Protein AF-A0A4Z2GNX4-F1 (afdb_monomer)

Secondary structure (DSSP, 8-state):
----------S----SSTTHHHHHHTTHHHHTHHHHHHH-TTTTTGGGG---------PPPPEEEEEETTEE--SPBTTTEEEETTEEEE--STTS-EEEEEEEEETTEEEEEEEEEE----

InterPro domains:
  IPR003582 ShKT domain [PF01549] (13-47)
  IPR003582 ShKT domain [PS51670] (13-47)
  IPR003582 ShKT domain [SM00254] (12-48)

Solvent-accessible surface area (backbone atoms only — not comparable to full-atom values): 7654 Å² total; per-residue (Å²): 142,79,84,82,90,87,86,88,85,73,88,74,68,57,54,74,43,92,59,28,67,60,39,36,76,68,47,31,48,73,81,37,36,73,60,27,59,75,36,17,22,42,60,55,65,42,59,76,77,57,66,69,78,73,63,66,79,69,71,71,75,65,48,57,43,45,22,52,73,82,44,75,59,86,72,61,42,88,95,46,33,45,70,55,84,86,48,76,47,71,61,88,36,90,86,67,44,43,41,39,33,43,35,36,24,50,95,88,40,76,76,48,74,48,75,48,74,47,75,78,82,132

Sequence (122 aa):
MLATGDQSLDRRCLDRLFICPAWARKGYCDSKRKLMKKHCPASCDFCYEFPFPTVAPTQTPPRTKHKLDGELLEYSHPNYISLKGDHITIVANAINEGTYTCVVKKKDKVLTNYSWRVRVRF

Mean predicted aligned error: 16.79 Å

pLDDT: mean 78.62, std 15.07, range [33.59, 93.25]

Foldseek 3Di:
DDDDDDDPDDPDPAAQDPCLLVCLVVVCCPVVVVVCVVGPCPSNVVRVVDPPPPVVPPQPQFFKWKDWQNHTPPDADPPAWDDDGQDIDGDQDPVRFTKMKIFTHGPNDTPDIDIDTGDDDD

Radius of gyration: 27.89 Å; Cα contacts (8 Å, |Δi|>4): 148; chains: 1; bounding box: 75×30×65 Å

Organism: NCBI:txid230148

Structure (mmCIF, N/CA/C/O backbone):
data_AF-A0A4Z2GNX4-F1
#
_entry.id   AF-A0A4Z2GNX4-F1
#
loop_
_atom_site.group_PDB
_atom_site.id
_atom_site.type_symbol
_atom_site.label_atom_id
_atom_site.label_alt_id
_atom_site.label_comp_id
_atom_site.label_asym_id
_atom_site.label_entity_id
_atom_site.label_seq_id
_atom_site.pdbx_PDB_ins_code
_atom_site.Cartn_x
_atom_site.Cartn_y
_atom_site.Cartn_z
_atom_site.occupancy
_atom_site.B_iso_or_equiv
_atom_site.auth_seq_id
_atom_site.auth_comp_id
_atom_site.auth_asym_id
_atom_site.auth_atom_id
_atom_site.pdbx_PDB_model_num
ATOM 1 N N . MET A 1 1 ? -33.763 -19.022 46.600 1.00 40.62 1 MET A N 1
ATOM 2 C CA . MET A 1 1 ? -32.462 -19.124 45.908 1.00 40.62 1 MET A CA 1
ATOM 3 C C . MET A 1 1 ? -32.625 -20.080 44.740 1.00 40.62 1 MET A C 1
ATOM 5 O O . MET A 1 1 ? -32.757 -21.265 44.994 1.00 40.62 1 MET A O 1
ATOM 9 N N . LEU A 1 2 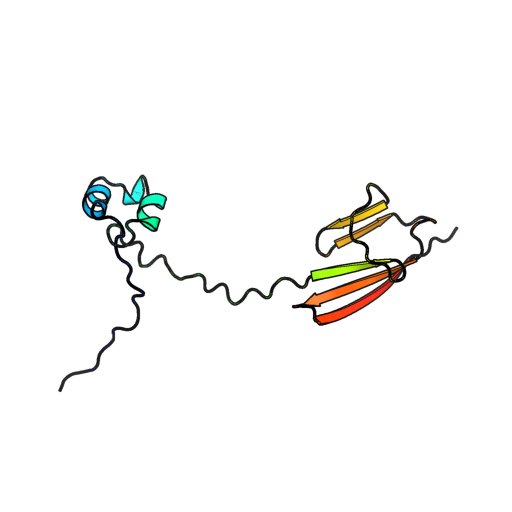? -32.647 -19.579 43.503 1.00 33.59 2 LEU A N 1
ATOM 10 C CA . LEU A 1 2 ? -32.289 -20.346 42.307 1.00 33.59 2 LEU A CA 1
ATOM 11 C C . LEU A 1 2 ? -31.562 -19.392 41.341 1.00 33.59 2 LEU A C 1
ATOM 13 O O . LEU A 1 2 ? -32.117 -18.361 40.975 1.00 33.59 2 LEU A O 1
ATOM 17 N N . ALA A 1 3 ? -30.296 -19.741 41.079 1.00 37.19 3 ALA A N 1
ATOM 18 C CA . ALA A 1 3 ? -29.428 -19.482 39.918 1.00 37.19 3 ALA A CA 1
ATOM 19 C C . ALA A 1 3 ? -29.611 -18.153 39.148 1.00 37.19 3 ALA A C 1
ATOM 21 O O . ALA A 1 3 ? -30.583 -17.960 38.431 1.00 37.19 3 ALA A O 1
ATOM 22 N N . THR A 1 4 ? -28.745 -17.161 39.390 1.00 37.34 4 THR A N 1
ATOM 23 C CA . THR A 1 4 ? -27.571 -16.794 38.551 1.00 37.34 4 THR A CA 1
ATOM 24 C C . THR A 1 4 ? -27.927 -16.312 37.148 1.00 37.34 4 THR A C 1
ATOM 26 O O . THR A 1 4 ? -28.351 -17.084 36.294 1.00 37.34 4 THR A O 1
ATOM 29 N N . GLY A 1 5 ? -27.712 -15.012 36.935 1.00 48.06 5 GLY A N 1
ATOM 30 C CA . GLY A 1 5 ? -27.892 -14.355 35.654 1.00 48.06 5 GLY A CA 1
ATOM 31 C C . GLY A 1 5 ? -26.909 -14.816 34.582 1.00 48.06 5 GLY A C 1
ATOM 32 O O . GLY A 1 5 ? -25.751 -15.114 34.861 1.00 48.06 5 GLY A O 1
ATOM 33 N N . ASP A 1 6 ? -27.407 -14.773 33.353 1.00 46.06 6 ASP A N 1
ATOM 34 C CA . ASP A 1 6 ? -26.635 -14.744 32.119 1.00 46.06 6 ASP A CA 1
ATOM 35 C C . ASP A 1 6 ? -27.289 -13.688 31.214 1.00 46.06 6 ASP A C 1
ATOM 37 O O . ASP A 1 6 ? -28.309 -13.923 30.572 1.00 46.06 6 ASP A O 1
ATOM 41 N N . GLN A 1 7 ? -26.799 -12.451 31.282 1.00 45.44 7 GLN A N 1
ATOM 42 C CA . GLN A 1 7 ? -27.199 -11.371 30.374 1.00 45.44 7 GLN A CA 1
ATOM 43 C C . GLN A 1 7 ? -25.980 -10.494 30.097 1.00 45.44 7 GLN A C 1
ATOM 45 O O . GLN A 1 7 ? -25.900 -9.321 30.453 1.00 45.44 7 GLN A O 1
ATOM 5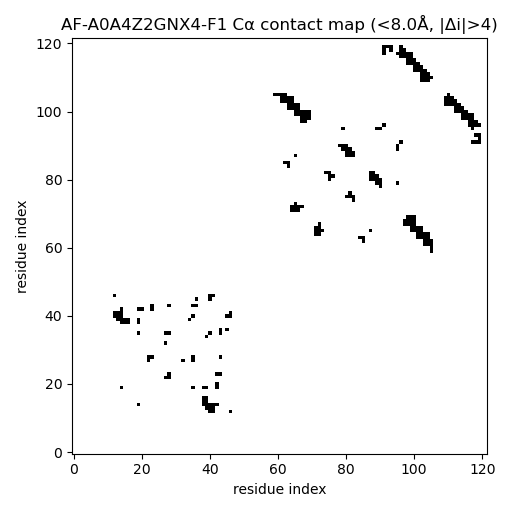0 N N . SER A 1 8 ? -24.982 -11.098 29.463 1.00 52.53 8 SER A N 1
ATOM 51 C CA . SER A 1 8 ? -23.871 -10.368 28.868 1.00 52.53 8 SER A CA 1
ATOM 52 C C . SER A 1 8 ? -23.673 -10.810 27.425 1.00 52.53 8 SER A C 1
ATOM 54 O O . SER A 1 8 ? -22.725 -11.529 27.145 1.00 52.53 8 SER A O 1
ATOM 56 N N . LEU A 1 9 ? -24.557 -10.368 26.521 1.00 51.31 9 LEU A N 1
ATOM 57 C CA . LEU A 1 9 ? -24.205 -9.962 25.151 1.00 51.31 9 LEU A CA 1
ATOM 58 C C . LEU A 1 9 ? -25.437 -9.396 24.412 1.00 51.31 9 LEU A C 1
ATOM 60 O O . LEU A 1 9 ? -26.050 -10.065 23.594 1.00 51.31 9 LEU A O 1
ATOM 64 N N . ASP A 1 10 ? -25.788 -8.132 24.634 1.00 50.22 10 ASP A N 1
ATOM 65 C CA . ASP A 1 10 ? -26.377 -7.368 23.529 1.00 50.22 10 ASP A CA 1
ATOM 66 C C . ASP A 1 10 ? -25.913 -5.919 23.610 1.00 50.22 10 ASP A C 1
ATOM 68 O O . ASP A 1 10 ? -26.334 -5.129 24.458 1.00 50.22 10 ASP A O 1
ATOM 72 N N . ARG A 1 11 ? -25.008 -5.541 22.708 1.00 56.12 11 ARG A N 1
ATOM 73 C CA . ARG A 1 11 ? -24.797 -4.129 22.394 1.00 56.12 11 ARG A CA 1
ATOM 74 C C . ARG A 1 11 ? -26.035 -3.654 21.625 1.00 56.12 11 ARG A C 1
ATOM 76 O O . ARG A 1 11 ? -25.954 -3.508 20.415 1.00 56.12 11 ARG A O 1
ATOM 83 N N . ARG A 1 12 ? -27.146 -3.442 22.344 1.00 61.53 12 ARG A N 1
ATOM 84 C CA . ARG A 1 12 ? -28.453 -2.922 21.896 1.00 61.53 12 ARG A CA 1
ATOM 85 C C . ARG A 1 12 ? -28.659 -2.989 20.380 1.00 61.53 12 ARG A C 1
ATOM 87 O O . ARG A 1 12 ? -28.556 -1.968 19.690 1.00 61.53 12 ARG A O 1
ATOM 94 N N . CYS A 1 13 ? -28.970 -4.175 19.874 1.00 76.38 13 CYS A N 1
ATOM 95 C CA . CYS A 1 13 ? -29.461 -4.323 18.516 1.00 76.38 13 CYS A CA 1
ATOM 96 C C . CYS A 1 13 ? -30.929 -3.882 18.467 1.00 76.38 13 CYS A C 1
ATOM 98 O O . CYS A 1 13 ? -31.843 -4.643 18.761 1.00 76.38 13 CYS A O 1
ATOM 100 N N . LEU A 1 14 ? -31.152 -2.608 18.146 1.00 84.00 14 LEU A N 1
ATOM 101 C CA . LEU A 1 14 ? -32.480 -2.001 18.099 1.00 84.00 14 LEU A CA 1
ATOM 102 C C . LEU A 1 14 ? -32.750 -1.415 16.717 1.00 84.00 14 LEU A C 1
ATOM 104 O O . LEU A 1 14 ? -31.844 -0.933 16.026 1.00 84.00 14 LEU A O 1
ATOM 108 N N . ASP A 1 15 ? -34.023 -1.403 16.342 1.00 85.81 15 ASP A N 1
ATOM 109 C CA . ASP A 1 15 ? -34.480 -0.671 15.173 1.00 85.81 15 ASP A CA 1
ATOM 110 C C . ASP A 1 15 ? -34.297 0.834 15.379 1.00 85.81 15 ASP A C 1
ATOM 112 O O . ASP A 1 15 ? -34.679 1.413 16.394 1.00 85.81 15 ASP A O 1
ATOM 116 N N . ARG A 1 16 ? -33.698 1.485 14.385 1.00 86.50 16 ARG A N 1
ATOM 117 C CA . ARG A 1 16 ? -33.426 2.927 14.382 1.00 86.50 16 ARG A CA 1
ATOM 118 C C . ARG A 1 16 ? -34.602 3.745 13.866 1.00 86.50 16 ARG A C 1
ATOM 120 O O . ARG A 1 16 ? -34.615 4.958 14.049 1.00 86.50 16 ARG A O 1
ATOM 127 N N . LEU A 1 17 ? -35.543 3.114 13.164 1.00 88.44 17 LEU A N 1
ATOM 128 C CA . LEU A 1 17 ? -36.717 3.769 12.599 1.00 88.44 17 LEU A CA 1
ATOM 129 C C . LEU A 1 17 ? -37.987 3.094 13.115 1.00 88.44 17 LEU A C 1
ATOM 131 O O . LEU A 1 17 ? -38.104 1.876 13.116 1.00 88.44 17 LEU A O 1
ATOM 135 N N . PHE A 1 18 ? -38.994 3.886 13.464 1.00 89.50 18 PHE A N 1
ATOM 136 C CA . PHE A 1 18 ? -40.285 3.357 13.913 1.00 89.50 18 PHE A CA 1
ATOM 137 C C . PHE A 1 18 ? -41.043 2.588 12.810 1.00 89.50 18 PHE A C 1
ATOM 139 O O . PHE A 1 18 ? -41.920 1.784 13.104 1.00 89.50 18 PHE A O 1
ATOM 146 N N . ILE A 1 19 ? -40.715 2.823 11.531 1.00 91.25 19 ILE A N 1
ATOM 147 C CA . ILE A 1 19 ? -41.363 2.176 10.377 1.00 91.25 19 ILE A CA 1
ATOM 148 C C . ILE A 1 19 ? -40.840 0.754 10.098 1.00 91.25 19 ILE A C 1
ATOM 150 O O . ILE A 1 19 ? -41.375 0.055 9.236 1.00 91.25 19 ILE A O 1
ATOM 154 N N . CYS A 1 20 ? -39.820 0.296 10.829 1.00 89.75 20 CYS A N 1
ATOM 155 C CA . CYS A 1 20 ? -39.198 -1.012 10.625 1.00 89.75 20 CYS A CA 1
ATOM 156 C C . CYS A 1 20 ? -40.190 -2.199 10.623 1.00 89.75 20 CYS A C 1
ATOM 158 O O . CYS A 1 20 ? -40.137 -2.979 9.669 1.00 89.75 20 CYS A O 1
ATOM 160 N N . PRO A 1 21 ? -41.189 -2.288 11.528 1.00 91.25 21 PRO A N 1
ATOM 161 C CA . PRO A 1 21 ? -42.187 -3.364 11.492 1.00 91.25 21 PRO A CA 1
ATOM 162 C C . PRO A 1 21 ? -43.083 -3.340 10.244 1.00 91.25 21 PRO A C 1
ATOM 164 O O . PRO A 1 21 ? -43.591 -4.369 9.799 1.00 91.25 21 PRO A O 1
ATOM 167 N N . ALA A 1 22 ? -43.322 -2.163 9.657 1.00 93.06 22 ALA A N 1
ATOM 168 C CA . ALA A 1 22 ? -44.094 -2.046 8.421 1.00 93.06 22 ALA A CA 1
ATOM 169 C C . ALA A 1 22 ? -43.267 -2.481 7.204 1.00 93.06 22 ALA A C 1
ATOM 171 O O . ALA A 1 22 ? -43.783 -3.148 6.310 1.00 93.06 22 ALA A O 1
ATOM 172 N N . TRP A 1 23 ? -41.980 -2.136 7.176 1.00 93.25 23 TRP A N 1
ATOM 173 C CA . TRP A 1 23 ? -41.063 -2.546 6.115 1.00 93.25 23 TRP A CA 1
ATOM 174 C C . TRP A 1 23 ? -40.743 -4.040 6.156 1.00 93.25 23 TRP A C 1
ATOM 176 O O . TR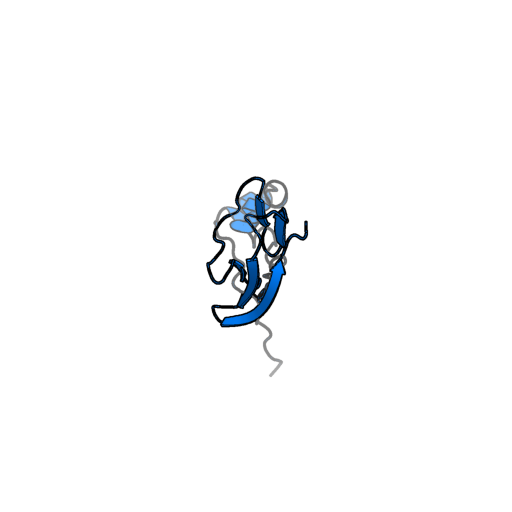P A 1 23 ? -40.756 -4.680 5.104 1.00 93.25 23 TRP A O 1
ATOM 186 N N . ALA A 1 24 ? -40.546 -4.612 7.344 1.00 90.69 24 ALA A N 1
ATOM 187 C CA . ALA A 1 24 ? -40.360 -6.049 7.513 1.00 90.69 24 ALA A CA 1
ATOM 188 C C . ALA A 1 24 ? -41.562 -6.834 6.966 1.00 90.69 24 ALA A C 1
ATOM 190 O O . ALA A 1 24 ? -41.394 -7.677 6.087 1.00 90.69 24 ALA A O 1
ATOM 191 N N . ARG A 1 25 ? -42.792 -6.453 7.351 1.00 92.44 25 ARG A N 1
ATOM 192 C CA . ARG A 1 25 ? -44.031 -7.049 6.809 1.00 92.44 25 ARG A CA 1
ATOM 193 C C . ARG A 1 25 ? -44.198 -6.874 5.299 1.00 92.44 25 ARG A C 1
ATOM 195 O O . ARG A 1 25 ? -44.862 -7.681 4.662 1.00 92.44 25 ARG A O 1
ATOM 202 N N . LYS A 1 26 ? -43.596 -5.835 4.715 1.00 92.88 26 LYS A N 1
ATOM 203 C CA . LYS A 1 26 ? -43.597 -5.586 3.266 1.00 92.88 26 LYS A CA 1
ATOM 204 C C . LYS A 1 26 ? -42.505 -6.373 2.518 1.00 92.88 26 LYS A C 1
ATOM 206 O O . LYS A 1 26 ? -42.336 -6.175 1.319 1.00 92.88 26 LYS A O 1
ATOM 211 N N . GLY A 1 27 ? -41.735 -7.224 3.202 1.00 91.00 27 GLY A N 1
ATOM 212 C CA . GLY A 1 27 ? -40.668 -8.030 2.596 1.00 91.00 27 GLY A CA 1
ATOM 213 C C . GLY A 1 27 ? -39.391 -7.239 2.294 1.00 91.00 27 GLY A C 1
ATOM 214 O O . GLY A 1 27 ? -38.645 -7.556 1.363 1.00 91.00 27 GLY A O 1
ATOM 215 N N . TYR A 1 28 ? -39.127 -6.156 3.033 1.00 92.38 28 TYR A N 1
ATOM 216 C CA . TYR A 1 28 ? -37.925 -5.338 2.814 1.00 92.38 28 TYR A CA 1
ATOM 217 C C . TYR A 1 28 ? -36.664 -5.985 3.388 1.00 92.38 28 TYR A C 1
ATOM 219 O O . TYR A 1 28 ? -35.563 -5.595 2.994 1.00 92.38 28 TYR A O 1
ATOM 227 N N . CYS A 1 29 ? -36.806 -6.979 4.268 1.00 88.38 29 CYS A N 1
ATOM 228 C CA . CYS A 1 29 ? -35.682 -7.762 4.772 1.00 88.38 29 CYS A CA 1
ATOM 229 C C . CYS A 1 29 ? -34.923 -8.449 3.622 1.00 88.38 29 CYS A C 1
ATOM 231 O O . CYS A 1 29 ? -33.693 -8.403 3.603 1.00 88.38 29 CYS A O 1
ATOM 233 N N . ASP A 1 30 ? -35.638 -8.935 2.599 1.00 89.19 30 ASP A N 1
ATOM 234 C CA . ASP A 1 30 ? -35.041 -9.571 1.418 1.00 89.19 30 ASP A CA 1
ATOM 235 C C . ASP A 1 30 ? -34.786 -8.569 0.289 1.00 89.19 30 ASP A C 1
ATOM 237 O O . ASP A 1 30 ? -33.659 -8.408 -0.184 1.00 89.19 30 ASP A O 1
ATOM 241 N N . SER A 1 31 ? -35.821 -7.819 -0.108 1.00 91.62 31 SER A N 1
ATOM 242 C CA . SER A 1 31 ? -35.748 -6.908 -1.262 1.00 91.62 31 SER A CA 1
ATOM 243 C C . SER A 1 31 ? -34.855 -5.683 -1.024 1.00 91.62 31 SER A C 1
ATOM 245 O O . SER A 1 31 ? -34.316 -5.102 -1.969 1.00 91.62 31 SER A O 1
ATOM 247 N N . LYS A 1 32 ? -34.674 -5.269 0.238 1.00 88.25 32 LYS A N 1
ATOM 248 C CA . LYS A 1 32 ? -33.865 -4.107 0.643 1.00 88.25 32 LYS A CA 1
ATOM 249 C C . LYS A 1 32 ? -32.977 -4.420 1.849 1.00 88.25 32 LYS A C 1
ATOM 251 O O . LYS A 1 32 ? -32.784 -3.577 2.730 1.00 88.25 32 LYS A O 1
ATOM 256 N N . ARG A 1 33 ? -32.347 -5.598 1.837 1.00 87.38 33 ARG A N 1
ATOM 257 C CA . ARG A 1 33 ? -31.489 -6.108 2.920 1.00 87.38 33 ARG A CA 1
ATOM 258 C C . ARG A 1 33 ? -30.472 -5.096 3.456 1.00 87.38 33 ARG A C 1
ATOM 260 O O . ARG A 1 33 ? -30.335 -4.945 4.662 1.00 87.38 33 ARG A O 1
ATOM 267 N N . LYS A 1 34 ? -29.778 -4.351 2.582 1.00 86.00 34 LYS A N 1
ATOM 268 C CA . LYS A 1 34 ? -28.777 -3.336 2.992 1.00 86.00 34 LYS A CA 1
ATOM 269 C C . LYS A 1 34 ? -29.387 -2.198 3.822 1.00 86.00 34 LYS A C 1
ATOM 271 O O . LYS A 1 34 ? -28.783 -1.758 4.796 1.00 86.00 34 LYS A O 1
ATOM 276 N N . LEU A 1 35 ? -30.575 -1.728 3.435 1.00 86.69 35 LEU A N 1
ATOM 277 C CA . LEU A 1 35 ? -31.301 -0.673 4.145 1.00 86.69 35 LEU A CA 1
ATOM 278 C C . LEU A 1 35 ? -31.748 -1.180 5.519 1.00 86.69 35 LEU A C 1
ATOM 280 O O . LEU A 1 35 ? -31.536 -0.505 6.525 1.00 86.69 35 LEU A O 1
ATOM 284 N N . MET A 1 36 ? -32.314 -2.388 5.552 1.00 87.88 36 MET A N 1
ATOM 285 C CA . MET A 1 36 ? -32.791 -3.002 6.786 1.00 87.88 36 MET A CA 1
ATOM 286 C C . MET A 1 36 ? -31.632 -3.325 7.737 1.00 87.88 36 MET A C 1
ATOM 288 O O . MET A 1 36 ? -31.710 -2.975 8.901 1.00 87.88 36 MET A O 1
ATOM 292 N N . LYS A 1 37 ? -30.482 -3.816 7.260 1.00 85.06 37 LYS A N 1
ATOM 293 C CA . LYS A 1 37 ? -29.278 -3.994 8.102 1.00 85.06 37 LYS A CA 1
ATOM 294 C C . LYS A 1 37 ? -28.808 -2.700 8.777 1.00 85.06 37 LYS A C 1
ATOM 296 O O . LYS A 1 37 ? -28.313 -2.734 9.898 1.00 85.06 37 LYS A O 1
ATOM 301 N N . LYS A 1 38 ? -28.950 -1.551 8.109 1.00 84.62 38 LYS A N 1
ATOM 302 C CA . LYS A 1 38 ? -28.507 -0.252 8.640 1.00 84.62 38 LYS A CA 1
ATOM 303 C C . LYS A 1 38 ? -29.506 0.368 9.618 1.00 84.62 38 LYS A C 1
ATOM 305 O O . LYS A 1 38 ? -29.090 1.000 10.588 1.00 84.62 38 LYS A O 1
ATOM 310 N N . HIS A 1 39 ? -30.799 0.249 9.325 1.00 88.44 39 HIS A N 1
ATOM 311 C CA . HIS A 1 39 ? -31.853 0.982 10.031 1.00 88.44 39 HIS A CA 1
ATOM 312 C C . HIS A 1 39 ? -32.789 0.103 10.849 1.00 88.44 39 HIS A C 1
ATOM 314 O O . HIS A 1 39 ? -33.334 0.587 11.830 1.00 88.44 39 HIS A O 1
ATOM 320 N N . CYS A 1 40 ? -32.977 -1.147 10.453 1.00 90.31 40 CYS A N 1
ATOM 321 C CA . CYS A 1 40 ? -33.942 -2.077 11.025 1.00 90.31 40 CYS A CA 1
ATOM 322 C C . CYS A 1 40 ? -33.314 -3.453 11.320 1.00 90.31 40 CYS A C 1
ATOM 324 O O . CYS A 1 40 ? -33.783 -4.464 10.787 1.00 90.31 40 CYS A O 1
ATOM 326 N N . PRO A 1 41 ? -32.188 -3.515 12.059 1.00 86.88 41 PRO A N 1
ATOM 327 C CA . PRO A 1 41 ? -31.509 -4.779 12.290 1.00 86.88 41 PRO A CA 1
ATOM 328 C C . PRO A 1 41 ? -32.302 -5.720 13.206 1.00 86.88 41 PRO A C 1
ATOM 330 O O . PRO A 1 41 ? -32.127 -6.924 13.076 1.00 86.88 41 PRO A O 1
AT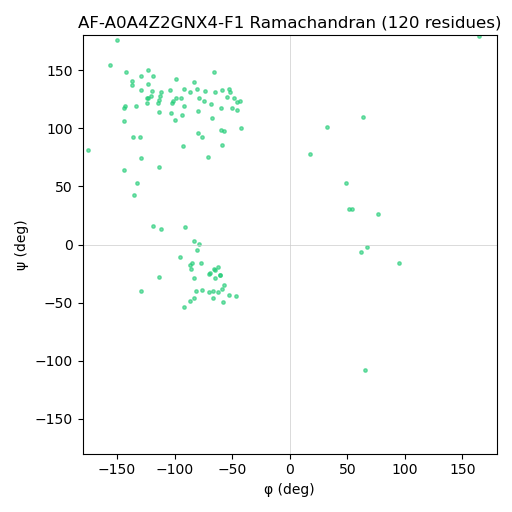OM 333 N N . ALA A 1 42 ? -33.184 -5.205 14.070 1.00 86.19 42 ALA A N 1
ATOM 334 C CA . ALA A 1 42 ? -33.980 -6.025 14.981 1.00 86.19 42 ALA A CA 1
ATOM 335 C C . ALA A 1 42 ? -35.231 -6.585 14.289 1.00 86.19 42 ALA A C 1
ATOM 337 O O . ALA A 1 42 ? -35.473 -7.781 14.348 1.00 86.19 42 ALA A O 1
ATOM 338 N N . SER A 1 43 ? -35.971 -5.762 13.536 1.00 88.81 43 SER A N 1
ATOM 339 C CA . SER A 1 43 ? -37.170 -6.202 12.795 1.00 88.81 43 SER A CA 1
ATOM 340 C C . SER A 1 43 ? -36.901 -7.267 11.719 1.00 88.81 43 SER A C 1
ATOM 342 O O . SER A 1 43 ? -37.842 -7.901 11.249 1.00 88.81 43 SER A O 1
ATOM 344 N N . CYS A 1 44 ? -35.650 -7.415 11.274 1.00 86.56 44 CYS A N 1
ATOM 345 C CA . CYS A 1 44 ? -35.236 -8.384 10.256 1.00 86.56 44 CYS A CA 1
ATOM 346 C C . CYS A 1 44 ? -34.211 -9.409 10.785 1.00 86.56 44 CYS A C 1
ATOM 348 O O . CYS A 1 44 ? -33.523 -10.031 9.978 1.00 86.56 44 CYS A O 1
ATOM 350 N N . ASP A 1 45 ? -34.056 -9.533 12.110 1.00 83.25 45 ASP A N 1
ATOM 351 C CA . ASP A 1 45 ? -33.158 -10.489 12.783 1.00 83.25 45 ASP A CA 1
ATOM 352 C C . ASP A 1 45 ? -31.682 -10.453 12.328 1.00 83.25 45 ASP A C 1
ATOM 354 O O . ASP A 1 45 ? -30.944 -11.437 12.399 1.00 83.25 45 ASP A O 1
ATOM 358 N N . PHE A 1 46 ? -31.184 -9.286 11.915 1.00 83.44 46 PHE A N 1
ATOM 359 C CA . PHE A 1 46 ? -29.778 -9.098 11.532 1.00 83.44 46 PHE A CA 1
ATOM 360 C C . PHE A 1 46 ? -28.822 -8.952 12.720 1.00 83.44 46 PHE A C 1
ATOM 362 O O . PHE A 1 46 ? -27.616 -8.803 12.516 1.00 83.44 46 PHE A O 1
ATOM 369 N N . CYS A 1 47 ? -29.332 -9.011 13.949 1.00 75.81 47 CYS A N 1
ATOM 370 C CA . CYS A 1 47 ? -28.547 -8.893 15.176 1.00 75.81 47 CYS A CA 1
ATOM 371 C C . CYS A 1 47 ? -27.475 -9.987 15.321 1.00 75.81 47 CYS A C 1
ATOM 373 O O . C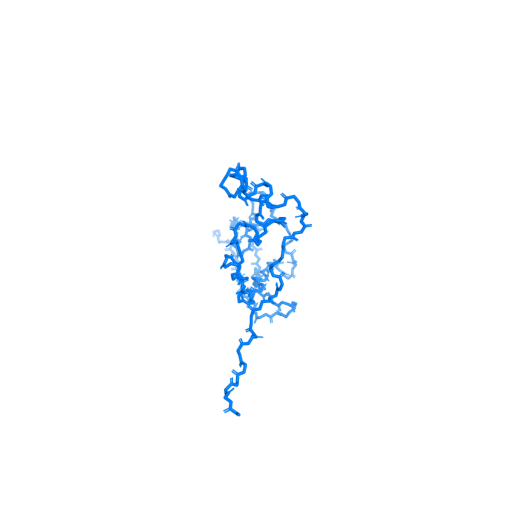YS A 1 47 ? -26.430 -9.743 15.917 1.00 75.81 47 CYS A O 1
ATOM 375 N N . TYR A 1 48 ? -27.684 -11.157 14.709 1.00 67.62 48 TYR A N 1
ATOM 376 C CA . TYR A 1 48 ? -26.736 -12.278 14.736 1.00 67.62 48 TYR A CA 1
ATOM 377 C C . TYR A 1 48 ? -25.642 -12.201 13.668 1.00 67.62 48 TYR A C 1
ATOM 379 O O . TYR A 1 48 ? -24.618 -12.870 13.777 1.00 67.62 48 TYR A O 1
ATOM 387 N N . GLU A 1 49 ? -25.810 -11.359 12.648 1.00 56.28 49 GLU A N 1
ATOM 388 C CA . GLU A 1 49 ? -24.827 -11.213 11.567 1.00 56.28 49 GLU A CA 1
ATOM 389 C C . GLU A 1 49 ? -23.794 -10.123 11.853 1.00 56.28 49 GLU A C 1
ATOM 391 O O . GLU A 1 49 ? -23.053 -9.691 10.967 1.00 56.28 49 GLU A O 1
ATOM 396 N N . PHE A 1 50 ? -23.735 -9.703 13.116 1.00 51.06 50 PHE A N 1
ATOM 397 C CA . PHE A 1 50 ? -22.706 -8.838 13.646 1.00 51.06 50 PHE A CA 1
ATOM 398 C C . PHE A 1 50 ? -21.839 -9.576 14.680 1.00 51.06 50 PHE A C 1
ATOM 400 O O . PHE A 1 50 ? -21.736 -9.138 15.827 1.00 51.06 50 PHE A O 1
ATOM 407 N N . PRO A 1 51 ? -21.051 -10.598 14.290 1.00 56.06 51 PRO A N 1
ATOM 408 C CA . PRO A 1 51 ? -19.678 -10.480 14.713 1.00 56.06 51 PRO A CA 1
ATOM 409 C C . PRO A 1 51 ? -19.210 -9.171 14.073 1.00 56.06 51 PRO A C 1
ATOM 411 O O . PRO A 1 51 ? -19.164 -9.038 12.848 1.00 56.06 51 PRO A O 1
ATOM 414 N N . PHE A 1 52 ? -18.837 -8.180 14.886 1.00 52.12 52 PHE A N 1
ATOM 415 C CA . PHE A 1 52 ? -17.719 -7.367 14.433 1.00 52.12 52 PHE A CA 1
ATOM 416 C C . PHE A 1 52 ? -16.709 -8.418 13.955 1.00 52.12 52 PHE A C 1
ATOM 418 O O . PHE A 1 52 ? -16.366 -9.292 14.763 1.00 52.12 52 PHE A O 1
ATOM 425 N N . PRO A 1 53 ? -16.232 -8.423 12.697 1.00 50.88 53 PRO A N 1
ATOM 426 C CA . PRO A 1 53 ? -14.884 -8.889 12.540 1.00 50.88 53 PRO A CA 1
ATOM 427 C C . PRO A 1 53 ? -14.135 -7.936 13.466 1.00 50.88 53 PRO A C 1
ATOM 429 O O . PRO A 1 53 ? -13.903 -6.771 13.146 1.00 50.88 53 PRO A O 1
ATOM 432 N N . THR A 1 54 ? -13.857 -8.389 14.688 1.00 53.72 54 THR A N 1
ATOM 433 C CA . THR A 1 54 ? -12.693 -7.944 15.414 1.00 53.72 54 THR A CA 1
ATOM 434 C C . THR A 1 54 ? -11.612 -8.351 14.448 1.00 53.72 54 THR A C 1
ATOM 436 O O . THR A 1 54 ? -11.166 -9.495 14.451 1.00 53.72 54 THR A O 1
ATOM 439 N N . VAL A 1 55 ? -11.335 -7.469 13.484 1.00 56.31 55 VAL A N 1
ATOM 440 C CA . VAL A 1 55 ? -10.200 -7.602 12.611 1.00 56.31 55 VAL A CA 1
ATOM 441 C C . VAL A 1 55 ? -9.094 -7.589 13.640 1.00 56.31 55 VAL A C 1
ATOM 443 O O . VAL A 1 55 ? -8.821 -6.537 14.225 1.00 56.31 55 VAL A O 1
ATOM 446 N N . ALA A 1 56 ? -8.604 -8.781 14.002 1.00 58.91 56 ALA A N 1
ATOM 447 C CA . ALA A 1 56 ? -7.493 -8.937 14.919 1.00 58.91 56 ALA A CA 1
ATOM 448 C C . ALA A 1 56 ? -6.495 -7.885 14.467 1.00 58.91 56 ALA A C 1
ATOM 450 O O . ALA A 1 56 ? -6.268 -7.850 13.253 1.00 58.91 56 ALA A O 1
ATOM 451 N N . PRO A 1 57 ? -6.064 -6.966 15.358 1.00 54.34 57 PRO A N 1
ATOM 452 C CA . PRO A 1 57 ? -5.478 -5.686 14.985 1.00 54.34 57 PRO A CA 1
ATOM 453 C C . PRO A 1 57 ? -4.528 -5.936 13.834 1.00 54.34 57 PRO A C 1
ATOM 455 O O . PRO A 1 57 ? -3.459 -6.514 14.037 1.00 54.34 57 PRO A O 1
ATOM 458 N N . THR A 1 58 ? -4.988 -5.640 12.610 1.00 52.22 58 THR A N 1
ATOM 459 C CA . THR A 1 58 ? -4.209 -5.983 11.430 1.00 52.22 58 THR A CA 1
ATOM 460 C C . THR A 1 58 ? -3.033 -5.071 11.576 1.00 52.22 58 THR A C 1
ATOM 462 O O . THR A 1 58 ? -3.191 -3.848 11.573 1.00 52.22 58 THR A O 1
ATOM 465 N N . GLN A 1 59 ? -1.885 -5.668 11.888 1.00 58.31 59 GLN A N 1
ATOM 466 C CA . GLN A 1 59 ? -0.659 -4.923 12.047 1.00 58.31 59 GLN A CA 1
ATOM 467 C C . GLN A 1 59 ? -0.577 -4.078 10.788 1.00 58.31 59 GLN A C 1
ATOM 469 O O . GLN A 1 59 ? -0.626 -4.639 9.693 1.00 58.31 59 GLN A O 1
ATOM 474 N N . THR A 1 60 ? -0.594 -2.749 10.938 1.00 59.38 60 THR A N 1
ATOM 475 C CA . THR A 1 60 ? -0.497 -1.865 9.782 1.00 59.38 60 THR A CA 1
ATOM 476 C C . THR A 1 60 ? 0.672 -2.378 8.954 1.00 59.38 60 THR A C 1
ATOM 478 O O . THR A 1 60 ? 1.736 -2.618 9.547 1.00 59.38 60 THR A O 1
ATOM 481 N N . PRO A 1 61 ? 0.462 -2.657 7.652 1.00 64.06 61 PRO A N 1
ATOM 482 C CA . PRO A 1 61 ? 1.501 -3.258 6.840 1.00 64.06 61 PRO A CA 1
ATOM 483 C C . PRO A 1 61 ? 2.768 -2.416 7.012 1.00 64.06 61 PRO A C 1
ATOM 485 O O . PRO A 1 61 ? 2.676 -1.179 7.009 1.00 64.06 61 PRO A O 1
ATOM 488 N N . PRO A 1 62 ? 3.923 -3.047 7.286 1.00 71.56 62 PRO A N 1
ATOM 489 C CA . PRO A 1 62 ? 5.158 -2.310 7.457 1.00 71.56 62 PRO A CA 1
ATOM 490 C C . PRO A 1 62 ? 5.380 -1.443 6.217 1.00 71.56 62 PRO A C 1
ATOM 492 O O . PRO A 1 62 ? 5.295 -1.915 5.087 1.00 71.56 62 PRO A O 1
ATOM 495 N N . ARG A 1 63 ? 5.603 -0.145 6.429 1.00 78.81 63 ARG A N 1
ATOM 496 C CA . ARG A 1 63 ? 5.817 0.802 5.339 1.00 78.81 63 ARG A CA 1
ATOM 497 C C . ARG A 1 63 ? 7.260 0.668 4.883 1.00 78.81 63 ARG A C 1
ATOM 499 O O . ARG A 1 63 ? 8.180 1.003 5.635 1.00 78.81 63 ARG A O 1
ATOM 506 N N . THR A 1 64 ? 7.441 0.213 3.655 1.00 85.44 64 THR A N 1
ATOM 507 C CA . THR A 1 64 ? 8.744 0.165 2.996 1.00 85.44 64 THR A CA 1
ATOM 508 C C . THR A 1 64 ? 9.087 1.546 2.440 1.00 85.44 64 THR A C 1
ATOM 510 O O . THR A 1 64 ? 8.242 2.232 1.865 1.00 85.44 64 THR A O 1
ATOM 513 N N . LYS A 1 65 ? 10.318 2.000 2.672 1.00 86.75 65 LYS A N 1
ATOM 514 C CA . LYS A 1 65 ? 10.884 3.227 2.103 1.00 86.75 65 LYS A CA 1
ATOM 515 C C . LYS A 1 65 ? 12.161 2.864 1.361 1.00 86.75 65 LYS A C 1
ATOM 517 O O . LYS A 1 65 ? 13.048 2.257 1.955 1.00 86.75 65 LYS A O 1
ATOM 522 N N . HIS A 1 66 ? 12.271 3.250 0.099 1.00 88.50 66 HIS A N 1
ATOM 523 C CA . HIS A 1 66 ? 13.458 2.985 -0.710 1.00 88.50 66 HIS A CA 1
ATOM 524 C C . HIS A 1 66 ? 14.348 4.224 -0.745 1.00 88.50 66 HIS A C 1
ATOM 526 O O . HIS A 1 66 ? 13.847 5.345 -0.767 1.00 88.50 66 HIS A O 1
ATOM 532 N N . LYS A 1 67 ? 15.663 4.028 -0.724 1.00 88.56 67 LYS A N 1
ATOM 533 C CA . LYS A 1 67 ? 16.656 5.094 -0.840 1.00 88.56 67 LYS A CA 1
ATOM 534 C C . LYS A 1 67 ? 17.679 4.764 -1.914 1.00 88.56 67 LYS A C 1
ATOM 536 O O . LYS A 1 67 ? 18.054 3.598 -2.014 1.00 88.56 67 LYS A O 1
ATOM 541 N N . LEU A 1 68 ? 18.157 5.772 -2.630 1.00 86.44 68 LEU A N 1
ATOM 542 C CA . LEU A 1 68 ? 19.312 5.702 -3.523 1.00 86.44 68 LEU A CA 1
ATOM 543 C C . LEU A 1 68 ? 20.402 6.601 -2.945 1.00 86.44 68 LEU A C 1
ATOM 545 O O . LEU A 1 68 ? 20.145 7.765 -2.667 1.00 86.44 68 LEU A O 1
ATOM 549 N N . ASP A 1 69 ? 21.570 6.032 -2.655 1.00 86.00 69 ASP A N 1
ATOM 550 C CA . ASP A 1 69 ? 22.729 6.743 -2.091 1.00 86.00 69 ASP A CA 1
ATOM 551 C C . ASP A 1 69 ? 22.409 7.583 -0.838 1.00 86.00 69 ASP A C 1
ATOM 553 O O . ASP A 1 69 ? 23.044 8.585 -0.529 1.00 86.00 69 ASP A O 1
ATOM 557 N N . GLY A 1 70 ? 21.417 7.129 -0.066 1.00 81.81 70 GLY A N 1
ATOM 558 C CA . GLY A 1 70 ? 20.956 7.777 1.163 1.00 81.81 70 GLY A CA 1
ATOM 559 C C . GLY A 1 70 ? 19.762 8.721 0.987 1.00 81.81 70 GLY A C 1
ATOM 560 O O . GLY A 1 70 ? 19.075 8.986 1.982 1.00 81.81 70 GLY A O 1
ATOM 561 N N . GLU A 1 71 ? 19.452 9.133 -0.242 1.00 85.75 71 GLU A N 1
ATOM 562 C CA . GLU A 1 71 ? 18.321 9.993 -0.593 1.00 85.75 71 GLU A CA 1
ATOM 563 C C . GLU A 1 71 ? 17.027 9.182 -0.745 1.00 85.75 71 GLU A C 1
ATOM 565 O O . GLU A 1 71 ? 17.042 8.056 -1.239 1.00 85.75 71 GLU A O 1
ATOM 570 N N . LEU A 1 72 ? 15.898 9.711 -0.263 1.00 84.19 72 LEU A N 1
ATOM 571 C CA . LEU A 1 72 ? 14.615 9.008 -0.298 1.00 84.19 72 LEU A CA 1
ATOM 572 C C . LEU A 1 72 ? 14.048 8.998 -1.723 1.00 84.19 72 LEU A C 1
ATOM 574 O O . LEU A 1 72 ? 13.792 10.045 -2.302 1.00 84.19 72 LEU A O 1
ATOM 578 N N . LEU A 1 73 ? 13.775 7.806 -2.251 1.00 82.81 73 LEU A N 1
A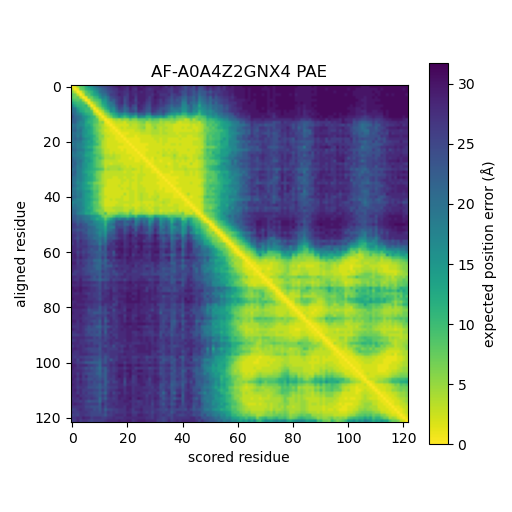TOM 579 C CA . LEU A 1 73 ? 13.044 7.649 -3.503 1.00 82.81 73 LEU A CA 1
ATOM 580 C C .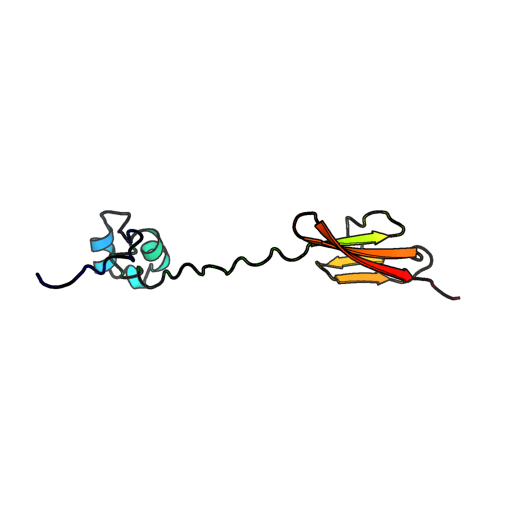 LEU A 1 73 ? 11.551 7.811 -3.210 1.00 82.81 73 LEU A C 1
ATOM 582 O O . LEU A 1 73 ? 10.890 6.878 -2.745 1.00 82.81 73 LEU A O 1
ATOM 586 N N . GLU A 1 74 ? 11.033 9.019 -3.418 1.00 74.12 74 GLU A N 1
ATOM 587 C CA . GLU A 1 74 ? 9.640 9.359 -3.112 1.00 74.12 74 GLU A CA 1
ATOM 588 C C . GLU A 1 74 ? 8.661 9.016 -4.244 1.00 74.12 74 GLU A C 1
ATOM 590 O O . GLU A 1 74 ? 7.469 8.844 -3.985 1.00 74.12 74 GLU A O 1
ATOM 595 N N . TYR A 1 75 ? 9.143 8.865 -5.482 1.00 73.31 75 TYR A N 1
ATOM 596 C CA . TYR A 1 75 ? 8.295 8.710 -6.664 1.00 73.31 75 TYR A CA 1
ATOM 597 C C . TYR A 1 75 ? 8.866 7.717 -7.684 1.00 73.31 75 TYR A C 1
ATOM 599 O O . TYR A 1 75 ? 10.075 7.543 -7.829 1.00 73.31 75 TYR A O 1
ATOM 607 N N . SER A 1 76 ? 7.965 7.040 -8.403 1.00 80.25 76 SER A N 1
ATOM 608 C CA . SER A 1 76 ? 8.322 6.206 -9.551 1.00 80.25 76 SER A CA 1
ATOM 609 C C . SER A 1 76 ? 8.692 7.087 -10.737 1.00 80.25 76 SER A C 1
ATOM 611 O O . SER A 1 76 ? 7.932 7.984 -11.100 1.00 80.25 76 SER A O 1
ATOM 613 N N . HIS A 1 77 ? 9.814 6.792 -11.377 1.00 78.88 77 HIS A N 1
ATOM 614 C CA . HIS A 1 77 ? 10.238 7.457 -12.592 1.00 78.88 77 HIS A CA 1
ATOM 615 C C . HIS A 1 77 ? 9.950 6.558 -13.813 1.00 78.88 77 HIS A C 1
ATOM 617 O O . HIS A 1 77 ? 10.461 5.431 -13.867 1.00 78.88 77 HIS A O 1
ATOM 623 N N . PRO A 1 78 ? 9.153 7.021 -14.797 1.00 77.00 78 PRO A N 1
ATOM 624 C CA . PRO A 1 78 ? 8.786 6.228 -15.972 1.00 77.00 78 PRO A CA 1
ATOM 625 C C . PRO A 1 78 ? 10.023 5.654 -16.667 1.00 77.00 78 PRO A C 1
ATOM 627 O O . PRO A 1 78 ? 10.974 6.382 -16.879 1.00 77.00 78 PRO A O 1
ATOM 630 N N . ASN A 1 79 ? 10.015 4.373 -17.038 1.00 75.38 79 ASN A N 1
ATOM 631 C CA . ASN A 1 79 ? 11.099 3.684 -17.764 1.00 75.38 79 ASN A CA 1
ATOM 632 C C . ASN A 1 79 ? 12.446 3.483 -17.039 1.00 75.38 79 ASN A C 1
ATOM 634 O O . ASN A 1 79 ? 13.317 2.836 -17.616 1.00 75.38 79 ASN A O 1
ATOM 638 N N . TYR A 1 80 ? 12.643 3.964 -15.804 1.00 78.50 80 TYR A N 1
ATOM 639 C CA . TYR A 1 80 ? 13.923 3.779 -15.090 1.00 78.50 80 TYR A CA 1
ATOM 640 C C . TYR A 1 80 ? 13.768 3.213 -13.670 1.00 78.50 80 TYR A C 1
ATOM 642 O O . TYR A 1 80 ? 14.567 2.357 -13.283 1.00 78.50 80 TYR A O 1
ATOM 650 N N . ILE A 1 81 ? 12.755 3.647 -12.902 1.00 83.94 81 ILE A N 1
ATOM 651 C CA . ILE A 1 81 ? 12.515 3.199 -11.516 1.00 83.94 81 ILE A CA 1
ATOM 652 C C . ILE A 1 81 ? 11.006 3.078 -11.250 1.00 83.94 81 ILE A C 1
ATOM 654 O O . ILE A 1 81 ? 10.280 4.067 -11.289 1.00 83.94 81 ILE A O 1
ATOM 658 N N . SER A 1 82 ? 10.512 1.887 -10.911 1.00 85.75 82 SER A N 1
ATOM 659 C CA . SER A 1 82 ? 9.113 1.665 -10.516 1.00 85.75 82 SER A CA 1
ATOM 660 C C . SER A 1 82 ? 9.018 1.280 -9.043 1.00 85.75 82 SER A C 1
ATOM 662 O O . SER A 1 82 ? 9.684 0.345 -8.606 1.00 85.75 82 SER A O 1
ATOM 664 N N . LEU A 1 83 ? 8.172 1.990 -8.293 1.00 84.81 83 LEU A N 1
ATOM 665 C CA . LEU A 1 83 ? 7.870 1.719 -6.888 1.00 84.81 83 LEU A CA 1
ATOM 666 C C . LEU A 1 83 ? 6.409 1.271 -6.786 1.00 84.81 83 LEU A C 1
ATOM 668 O O . LEU A 1 83 ? 5.501 2.050 -7.074 1.00 84.81 83 LEU A O 1
ATOM 672 N N . LYS A 1 84 ? 6.171 0.016 -6.397 1.00 82.94 84 LYS A N 1
ATOM 673 C CA . LYS A 1 84 ? 4.830 -0.554 -6.205 1.00 82.94 84 LYS A CA 1
ATOM 674 C C . LYS A 1 84 ? 4.756 -1.234 -4.842 1.00 82.94 84 LYS A C 1
ATOM 676 O O . LYS A 1 84 ? 5.092 -2.404 -4.715 1.00 82.94 84 LYS A O 1
ATOM 681 N N . GLY A 1 85 ? 4.306 -0.499 -3.826 1.00 77.50 85 GLY A N 1
ATOM 682 C CA . GLY A 1 85 ? 4.199 -1.027 -2.464 1.00 77.50 85 GLY A CA 1
ATOM 683 C C . GLY A 1 85 ? 5.569 -1.360 -1.870 1.00 77.50 85 GLY A C 1
ATOM 684 O O . GLY A 1 85 ? 6.320 -0.454 -1.523 1.00 77.50 85 GLY A O 1
ATOM 685 N N . ASP A 1 86 ? 5.866 -2.651 -1.737 1.00 77.31 86 ASP A N 1
ATOM 686 C CA . ASP A 1 86 ? 7.143 -3.206 -1.274 1.00 77.31 86 ASP A CA 1
ATOM 687 C C . ASP A 1 86 ? 8.103 -3.584 -2.417 1.00 77.31 86 ASP A C 1
ATOM 689 O O . ASP A 1 86 ? 9.282 -3.846 -2.172 1.00 77.31 86 ASP A O 1
ATOM 693 N N . HIS A 1 87 ? 7.625 -3.578 -3.662 1.00 84.12 87 HIS A N 1
ATOM 694 C CA . HIS A 1 87 ? 8.403 -3.964 -4.828 1.00 84.12 87 HIS A CA 1
ATOM 695 C C . HIS A 1 87 ? 9.046 -2.751 -5.512 1.00 84.12 87 HIS A C 1
ATOM 697 O O . HIS A 1 87 ? 8.362 -1.808 -5.924 1.00 84.12 87 HIS A O 1
ATOM 703 N N . ILE A 1 88 ? 10.367 -2.817 -5.694 1.00 86.69 88 ILE A N 1
ATOM 704 C CA . ILE A 1 88 ? 11.158 -1.851 -6.459 1.00 86.69 88 ILE A CA 1
ATOM 705 C C . ILE A 1 88 ? 11.697 -2.512 -7.730 1.00 86.69 88 ILE A C 1
ATOM 707 O O . ILE A 1 88 ? 12.268 -3.598 -7.689 1.00 86.69 88 ILE A O 1
ATOM 711 N N . THR A 1 89 ? 11.519 -1.857 -8.874 1.00 87.69 89 THR A N 1
ATOM 712 C CA . THR A 1 89 ? 12.075 -2.284 -10.167 1.00 87.69 89 THR A CA 1
ATOM 713 C C . THR A 1 89 ? 12.983 -1.197 -10.701 1.00 87.69 89 THR A C 1
ATOM 715 O O . THR A 1 89 ? 12.567 -0.045 -10.777 1.00 87.69 89 THR A O 1
ATOM 718 N N . ILE A 1 90 ? 14.210 -1.558 -11.066 1.00 87.88 90 ILE A N 1
ATOM 719 C CA . ILE A 1 90 ? 15.249 -0.629 -11.520 1.00 87.88 90 ILE A CA 1
ATOM 720 C C . ILE A 1 90 ? 15.814 -1.165 -12.836 1.00 87.88 90 ILE A C 1
ATOM 722 O O . ILE A 1 90 ? 16.121 -2.352 -12.936 1.00 87.88 90 ILE A O 1
ATOM 726 N N . VAL A 1 91 ? 15.956 -0.304 -13.842 1.00 88.12 91 VAL A N 1
ATOM 727 C CA . VAL A 1 91 ? 16.512 -0.674 -15.156 1.00 88.12 91 VAL A CA 1
ATOM 728 C C . VAL A 1 91 ? 18.018 -0.427 -15.185 1.00 88.12 91 VAL A C 1
ATOM 730 O O . VAL A 1 91 ? 18.426 0.642 -15.615 1.00 88.12 91 VAL A O 1
ATOM 733 N N . ALA A 1 92 ? 18.846 -1.364 -14.713 1.00 84.12 92 ALA A N 1
ATOM 734 C CA . ALA A 1 92 ? 20.295 -1.162 -14.541 1.00 84.12 92 ALA A CA 1
ATOM 735 C C . ALA A 1 92 ? 20.987 -0.479 -15.752 1.00 84.12 92 ALA A C 1
ATOM 737 O O . ALA A 1 92 ? 21.025 -1.024 -16.853 1.00 84.12 92 ALA A O 1
ATOM 738 N N . ASN A 1 93 ? 21.520 0.725 -15.537 1.00 81.69 93 ASN A N 1
ATOM 739 C CA . ASN A 1 93 ? 22.213 1.584 -16.494 1.00 81.69 93 ASN A CA 1
ATOM 740 C C . ASN A 1 93 ? 23.271 2.442 -15.760 1.00 81.69 93 ASN A C 1
ATOM 742 O O . ASN A 1 93 ? 23.371 2.409 -14.537 1.00 81.69 93 ASN A O 1
ATOM 746 N N . ALA A 1 94 ? 24.067 3.228 -16.491 1.00 81.62 94 ALA A N 1
ATOM 747 C CA . ALA A 1 94 ? 25.108 4.069 -15.883 1.00 81.62 94 ALA A CA 1
ATOM 748 C C . ALA A 1 94 ? 24.561 5.180 -14.958 1.00 81.62 94 ALA A C 1
ATOM 750 O O . ALA A 1 94 ? 25.284 5.683 -14.108 1.00 81.62 94 ALA A O 1
ATOM 751 N N . ILE A 1 95 ? 23.293 5.571 -15.125 1.00 79.38 95 ILE A N 1
ATOM 752 C CA . ILE A 1 95 ? 22.649 6.658 -14.365 1.00 79.38 95 ILE A CA 1
ATOM 753 C C . ILE A 1 95 ? 22.132 6.155 -13.015 1.00 79.38 95 ILE A C 1
ATOM 755 O O . ILE A 1 95 ? 22.034 6.919 -12.062 1.00 79.38 95 ILE A O 1
ATOM 759 N N . ASN A 1 96 ? 21.770 4.878 -12.934 1.00 80.50 96 ASN A N 1
ATOM 760 C CA . ASN A 1 96 ? 21.156 4.290 -11.752 1.00 80.50 96 ASN A CA 1
ATOM 761 C C . ASN A 1 96 ? 22.062 3.283 -11.037 1.00 80.50 96 ASN A C 1
ATOM 763 O O . ASN A 1 96 ? 21.596 2.553 -10.156 1.00 80.50 96 ASN A O 1
ATOM 767 N N . GLU A 1 97 ? 23.346 3.263 -11.393 1.00 88.38 97 GLU A N 1
ATOM 768 C CA . GLU A 1 97 ? 24.387 2.713 -10.539 1.00 88.38 97 GLU A CA 1
ATOM 769 C C . GLU A 1 97 ? 24.397 3.475 -9.211 1.00 88.38 97 GLU A C 1
ATOM 771 O O . GLU A 1 97 ? 24.354 4.700 -9.174 1.00 88.38 97 GLU A O 1
ATOM 776 N N . GLY A 1 98 ? 24.433 2.732 -8.109 1.00 89.62 98 GLY A N 1
ATOM 777 C CA . GLY A 1 98 ? 24.356 3.321 -6.781 1.00 89.62 98 GLY A CA 1
ATOM 778 C C . GLY A 1 98 ? 24.043 2.300 -5.701 1.00 89.62 98 GLY A C 1
ATOM 779 O O . GLY A 1 98 ? 23.903 1.093 -5.943 1.00 89.62 98 GLY A O 1
ATOM 780 N N . THR A 1 99 ? 23.967 2.782 -4.466 1.00 91.69 99 THR A N 1
ATOM 781 C CA . THR A 1 99 ? 23.633 1.967 -3.298 1.00 91.69 99 THR A CA 1
ATOM 782 C C . THR A 1 99 ? 22.163 2.149 -2.945 1.00 91.69 99 THR A C 1
ATOM 784 O O . THR A 1 99 ? 21.750 3.164 -2.387 1.00 91.69 99 THR A O 1
ATOM 787 N N . TYR A 1 100 ? 21.368 1.126 -3.227 1.00 90.94 100 TYR A N 1
ATOM 788 C CA . TYR A 1 100 ? 19.950 1.085 -2.911 1.00 90.94 100 TYR A CA 1
ATOM 789 C C . TYR A 1 100 ? 19.745 0.558 -1.502 1.00 90.94 100 TYR A C 1
ATOM 791 O O . TYR A 1 100 ? 20.291 -0.478 -1.133 1.00 90.94 100 TYR A O 1
ATOM 799 N N . THR A 1 101 ? 18.937 1.254 -0.709 1.00 91.75 101 THR A N 1
ATOM 800 C CA . THR A 1 101 ? 18.585 0.824 0.646 1.00 91.75 101 THR A CA 1
ATOM 801 C C . THR A 1 101 ? 17.076 0.733 0.813 1.00 91.75 101 THR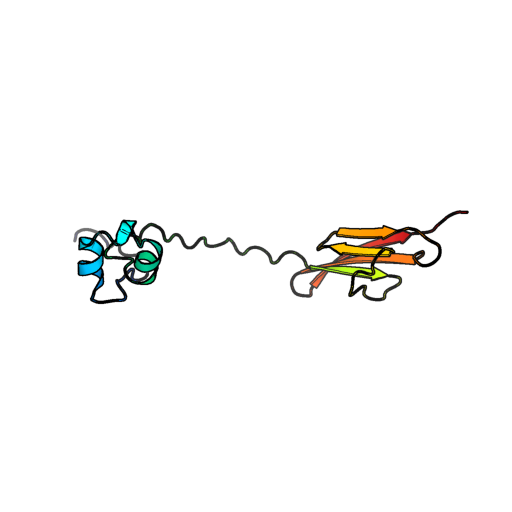 A C 1
ATOM 803 O O . THR A 1 101 ? 16.356 1.715 0.658 1.00 91.75 101 THR A O 1
ATOM 806 N N . CYS A 1 102 ? 16.594 -0.447 1.175 1.00 89.94 102 CYS A N 1
ATOM 807 C CA . CYS A 1 102 ? 15.218 -0.727 1.542 1.00 89.94 102 CYS A CA 1
ATOM 808 C C . CYS A 1 102 ? 15.066 -0.624 3.063 1.00 89.94 102 CYS A C 1
ATOM 810 O O . CYS A 1 102 ? 15.602 -1.439 3.811 1.00 89.94 102 CYS A O 1
ATOM 812 N N . VAL A 1 103 ? 14.341 0.386 3.533 1.00 90.56 103 VAL A N 1
ATOM 813 C CA . VAL A 1 103 ? 14.084 0.639 4.953 1.00 90.56 103 VAL A CA 1
ATOM 814 C C . VAL A 1 103 ? 12.664 0.203 5.288 1.00 90.56 103 VAL A C 1
ATOM 816 O O . VAL A 1 103 ? 11.695 0.823 4.849 1.00 90.56 103 VAL A O 1
ATOM 819 N N . VAL A 1 104 ? 12.532 -0.830 6.113 1.00 89.81 104 VAL A N 1
ATOM 820 C CA . VAL A 1 104 ? 11.236 -1.340 6.572 1.00 89.81 104 VAL A CA 1
ATOM 821 C C . VAL A 1 104 ? 10.879 -0.652 7.887 1.00 89.81 104 VAL A C 1
ATOM 823 O O . VAL A 1 104 ? 11.619 -0.760 8.868 1.00 89.81 104 VAL A O 1
ATOM 826 N N . LYS A 1 105 ? 9.756 0.074 7.928 1.00 86.75 105 LYS A N 1
ATOM 827 C CA . LYS A 1 105 ? 9.297 0.803 9.123 1.00 86.75 105 LYS A CA 1
ATOM 828 C C . LYS A 1 105 ? 7.944 0.306 9.626 1.00 86.75 105 LYS A C 1
ATOM 830 O O . LYS A 1 105 ? 7.044 0.024 8.842 1.00 86.75 105 LYS A O 1
ATOM 835 N N . LYS A 1 106 ? 7.753 0.301 10.947 1.00 86.56 106 LYS A N 1
ATOM 836 C CA . LYS A 1 106 ? 6.460 0.054 11.603 1.00 86.56 106 LYS A CA 1
ATOM 837 C C . LYS A 1 106 ? 6.230 1.100 12.686 1.00 86.56 106 LYS A C 1
ATOM 839 O O . LYS A 1 106 ? 7.010 1.169 13.628 1.00 86.56 106 LYS A O 1
ATOM 844 N N . LYS A 1 107 ? 5.157 1.894 12.559 1.00 81.19 107 LYS A N 1
ATOM 845 C CA . LYS A 1 107 ? 4.828 2.997 13.489 1.00 81.19 107 LYS A CA 1
ATOM 846 C C . LYS A 1 107 ? 6.051 3.902 13.755 1.00 81.19 107 LYS A C 1
ATOM 848 O O . LYS A 1 107 ? 6.485 4.043 14.891 1.00 81.19 107 LYS A O 1
ATOM 853 N N . ASP A 1 108 ? 6.670 4.381 12.673 1.00 78.62 108 ASP A N 1
ATOM 854 C CA . ASP A 1 108 ? 7.909 5.185 12.628 1.00 78.62 108 ASP A CA 1
ATOM 855 C C . ASP A 1 108 ? 9.201 4.555 13.171 1.00 78.62 108 ASP A C 1
ATOM 857 O O . ASP A 1 108 ? 10.291 5.073 12.916 1.00 78.62 108 ASP A O 1
ATOM 861 N N . LYS A 1 109 ? 9.129 3.369 13.776 1.00 86.75 109 LYS A N 1
ATOM 862 C CA . LYS A 1 109 ? 10.308 2.588 14.148 1.00 86.75 109 LYS A CA 1
ATOM 863 C C . LYS A 1 109 ? 10.878 1.865 12.930 1.00 86.75 109 LYS A C 1
ATOM 865 O O . LYS A 1 109 ? 10.164 1.121 12.255 1.00 86.75 109 LYS A O 1
ATOM 870 N N . VAL A 1 110 ? 12.167 2.063 12.654 1.00 88.12 110 VAL A N 1
ATOM 871 C CA . VAL A 1 110 ? 12.902 1.245 11.677 1.00 88.12 110 VAL A CA 1
ATOM 872 C C . VAL A 1 110 ? 13.030 -0.164 12.244 1.00 88.12 110 VAL A C 1
ATOM 874 O O . VAL A 1 110 ? 13.560 -0.342 13.337 1.00 88.12 110 VAL A O 1
ATOM 877 N N . LEU A 1 111 ? 12.500 -1.146 11.519 1.00 88.12 111 LEU A N 1
ATOM 878 C CA . LEU A 1 111 ? 12.624 -2.559 11.862 1.00 88.12 111 LEU A CA 1
ATOM 879 C C . LEU A 1 111 ? 13.913 -3.138 11.291 1.00 88.12 111 LEU A C 1
ATOM 881 O O . LEU A 1 111 ? 14.654 -3.806 11.999 1.00 88.12 111 LEU A O 1
ATOM 885 N N . THR A 1 112 ? 14.167 -2.879 10.009 1.00 90.56 112 THR A N 1
ATOM 886 C CA . THR A 1 112 ? 15.348 -3.386 9.314 1.00 90.56 112 THR A CA 1
ATOM 887 C C . THR A 1 112 ? 15.693 -2.510 8.112 1.00 90.56 112 THR A C 1
ATOM 889 O O . THR A 1 112 ? 14.834 -1.808 7.563 1.00 90.56 112 THR A O 1
ATOM 892 N N . ASN A 1 113 ? 16.965 -2.533 7.734 1.00 91.75 113 ASN A N 1
ATOM 893 C CA . ASN A 1 113 ? 17.518 -1.903 6.552 1.00 91.75 113 ASN A CA 1
ATOM 894 C C . ASN A 1 113 ? 18.240 -2.959 5.717 1.00 91.75 113 ASN A C 1
ATOM 896 O O . ASN A 1 113 ? 19.145 -3.638 6.190 1.00 91.75 113 ASN A O 1
ATOM 900 N N . TYR A 1 114 ? 17.871 -3.053 4.451 1.00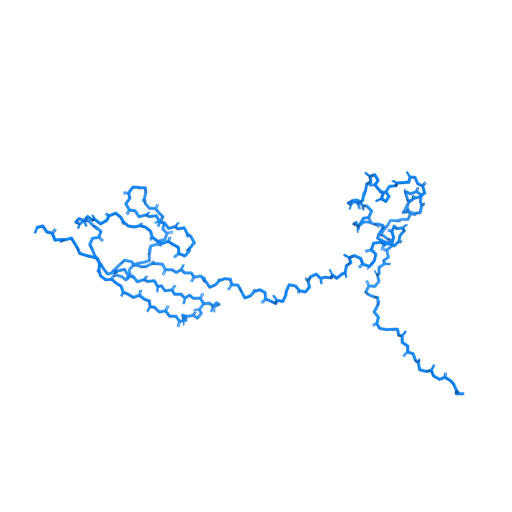 91.31 114 TYR A N 1
ATOM 901 C CA . TYR A 1 114 ? 18.580 -3.895 3.510 1.00 91.31 114 TYR A CA 1
ATOM 902 C C . TYR A 1 114 ? 19.249 -3.036 2.453 1.00 91.31 114 TYR A C 1
ATOM 904 O O . TYR A 1 114 ? 18.574 -2.238 1.807 1.00 91.31 114 TYR A O 1
ATOM 912 N N . SER A 1 115 ? 20.560 -3.182 2.287 1.00 92.56 115 SER A N 1
ATOM 913 C CA . SER A 1 115 ? 21.347 -2.368 1.363 1.00 92.56 115 SER A CA 1
ATOM 914 C C . SER A 1 115 ? 22.020 -3.233 0.309 1.00 92.56 115 SER A C 1
ATOM 916 O O . SER A 1 115 ? 22.662 -4.232 0.625 1.00 92.56 115 SER A O 1
ATOM 918 N N . TRP A 1 116 ? 21.901 -2.818 -0.946 1.00 90.88 116 TRP A N 1
ATOM 919 C CA . TRP A 1 116 ? 22.478 -3.487 -2.107 1.00 90.88 116 TRP A CA 1
ATOM 920 C C . TRP A 1 116 ? 23.088 -2.454 -3.039 1.00 90.88 116 TRP A C 1
ATOM 922 O O . TRP A 1 116 ? 22.527 -1.383 -3.257 1.00 90.88 116 TRP A O 1
ATOM 932 N N . ARG A 1 117 ? 24.238 -2.789 -3.618 1.00 91.62 117 ARG A N 1
ATOM 933 C CA . ARG A 1 117 ? 24.894 -1.945 -4.610 1.00 91.62 117 ARG A CA 1
ATOM 934 C C . ARG A 1 117 ? 24.629 -2.495 -6.005 1.00 91.62 117 ARG A C 1
ATOM 936 O O . ARG A 1 117 ? 24.963 -3.643 -6.280 1.00 91.62 117 ARG A O 1
ATOM 943 N N . VAL A 1 118 ? 24.065 -1.663 -6.871 1.00 90.06 118 VAL A N 1
ATOM 944 C CA . VAL A 1 118 ? 23.867 -1.963 -8.292 1.00 90.06 118 VAL A CA 1
ATOM 945 C C . VAL A 1 118 ? 25.004 -1.303 -9.054 1.00 90.06 118 VAL A C 1
ATOM 947 O O . VAL A 1 118 ? 25.233 -0.114 -8.869 1.00 90.06 118 VAL A O 1
ATOM 950 N N . ARG A 1 119 ? 25.728 -2.072 -9.871 1.00 89.31 119 ARG A N 1
ATOM 951 C CA . ARG A 1 119 ? 26.799 -1.579 -10.748 1.00 89.31 119 ARG A CA 1
ATOM 952 C C . ARG A 1 119 ? 26.684 -2.238 -12.107 1.00 89.31 119 ARG A C 1
ATOM 954 O O . ARG A 1 119 ? 26.486 -3.453 -12.166 1.00 89.31 119 ARG A O 1
ATOM 961 N N . VAL A 1 120 ? 26.857 -1.468 -13.172 1.00 87.12 120 VAL A N 1
ATOM 962 C CA . VAL A 1 120 ? 26.935 -2.011 -14.531 1.00 87.12 120 VAL A CA 1
ATOM 963 C C . VAL A 1 120 ? 28.401 -2.283 -14.853 1.00 87.12 120 VAL A C 1
ATOM 965 O O . VAL A 1 120 ? 29.270 -1.469 -14.553 1.00 87.12 120 VAL A O 1
ATOM 968 N N . ARG A 1 121 ? 28.693 -3.454 -15.421 1.00 82.44 121 ARG A N 1
ATOM 969 C CA . ARG A 1 121 ? 30.013 -3.757 -15.982 1.00 82.44 121 ARG A CA 1
ATOM 970 C C . ARG A 1 121 ? 29.913 -3.669 -17.497 1.00 82.44 121 ARG A C 1
ATOM 972 O O . ARG A 1 121 ? 28.964 -4.208 -18.063 1.00 82.44 121 ARG A O 1
ATOM 979 N N . PHE A 1 122 ? 30.872 -2.974 -18.093 1.00 72.94 122 PHE A N 1
ATOM 980 C CA . PHE A 1 122 ? 31.067 -2.890 -19.535 1.00 72.94 122 PHE A CA 1
ATOM 981 C C . PHE A 1 122 ? 32.100 -3.924 -19.974 1.00 72.94 122 PHE A C 1
ATOM 983 O O . PHE A 1 122 ? 33.023 -4.192 -19.167 1.00 72.94 122 PHE A O 1
#

Nearest PDB structures (foldseek):
  5ope-assembly1_A  TM=8.049E-01  e=5.009E-01  Homo sapiens
  8edc-assembly1_A  TM=7.795E-01  e=6.015E-01  Caenorhabditis elegans
  6i9s-assembly2_B  TM=7.164E-01  e=8.161E-01  Homo sapiens
  4m6a-assembly3_E  TM=3.768E-01  e=9.369E+00  synthetic construct